Protein AF-A0A920UIM9-F1 (afdb_monomer_lite)

Radius of gyration: 20.6 Å; chains: 1; bounding box: 50×37×61 Å

Structure (mmCIF, N/CA/C/O backbone):
data_AF-A0A920UIM9-F1
#
_entry.id   AF-A0A920UIM9-F1
#
loop_
_atom_site.group_PDB
_atom_site.id
_atom_site.type_symbol
_atom_site.label_atom_id
_atom_site.label_alt_id
_atom_site.label_comp_id
_atom_site.label_asym_id
_atom_site.label_entity_id
_atom_site.label_seq_id
_atom_site.pdbx_PDB_ins_code
_atom_site.Cartn_x
_atom_site.Cartn_y
_atom_site.Cartn_z
_atom_site.occupancy
_atom_site.B_iso_or_equiv
_atom_site.auth_seq_id
_atom_site.auth_comp_id
_atom_site.auth_asym_id
_atom_site.auth_atom_id
_atom_site.pdbx_PDB_model_num
ATOM 1 N N . MET A 1 1 ? 28.359 -7.098 -46.697 1.00 38.50 1 MET A N 1
ATOM 2 C CA . MET A 1 1 ? 28.346 -8.219 -45.737 1.00 38.50 1 MET A CA 1
ATOM 3 C C . MET A 1 1 ? 28.209 -7.573 -44.370 1.00 38.50 1 MET A C 1
ATOM 5 O O . MET A 1 1 ? 29.186 -7.038 -43.867 1.00 38.50 1 MET A O 1
ATOM 9 N N . GLU A 1 2 ? 26.977 -7.428 -43.886 1.00 40.38 2 GLU A N 1
ATOM 10 C CA . GLU A 1 2 ? 26.690 -6.669 -42.664 1.00 40.38 2 GLU A CA 1
ATOM 11 C C . GLU A 1 2 ? 26.959 -7.523 -41.424 1.00 40.38 2 GLU A C 1
ATOM 13 O O . GLU A 1 2 ? 26.537 -8.676 -41.341 1.00 40.38 2 GLU A O 1
ATOM 18 N N . SER A 1 3 ? 27.696 -6.958 -40.472 1.00 35.28 3 SER A N 1
ATOM 19 C CA . SER A 1 3 ? 27.915 -7.536 -39.151 1.00 35.28 3 SER A CA 1
ATOM 20 C C . SER A 1 3 ? 26.641 -7.394 -38.310 1.00 35.28 3 SER A C 1
ATOM 22 O O . SER A 1 3 ? 26.206 -6.258 -38.108 1.00 35.28 3 SER A O 1
ATOM 24 N N . PRO A 1 4 ? 26.049 -8.475 -37.774 1.00 46.12 4 PRO A N 1
ATOM 25 C CA . PRO A 1 4 ? 24.911 -8.337 -36.878 1.00 46.12 4 PRO A CA 1
ATOM 26 C C . PRO A 1 4 ? 25.376 -7.725 -35.550 1.00 46.12 4 PRO A C 1
ATOM 28 O O . PRO A 1 4 ? 26.304 -8.220 -34.905 1.00 46.12 4 PRO A O 1
ATOM 31 N N . SER A 1 5 ? 24.737 -6.628 -35.148 1.00 45.53 5 SER A N 1
ATOM 32 C CA . SER A 1 5 ? 24.939 -5.972 -33.859 1.00 45.53 5 SER A CA 1
ATOM 33 C C . SER A 1 5 ? 24.420 -6.869 -32.731 1.00 45.53 5 SER A C 1
ATOM 35 O O . SER A 1 5 ? 23.221 -7.065 -32.553 1.00 45.53 5 SER A O 1
ATOM 37 N N . LEU A 1 6 ? 25.336 -7.443 -31.950 1.00 41.75 6 LEU A N 1
ATOM 38 C CA . LEU A 1 6 ? 24.987 -8.152 -30.719 1.00 41.75 6 LEU A CA 1
ATOM 39 C C . LEU A 1 6 ? 24.629 -7.125 -29.627 1.00 41.75 6 LEU A C 1
ATOM 41 O O . LEU A 1 6 ? 25.444 -6.235 -29.364 1.00 41.75 6 LEU A O 1
ATOM 45 N N . PRO A 1 7 ? 23.460 -7.226 -28.963 1.00 48.31 7 PRO A N 1
ATOM 46 C CA . PRO A 1 7 ? 23.143 -6.377 -27.822 1.00 48.31 7 PRO A CA 1
ATOM 47 C C . PRO A 1 7 ? 24.166 -6.589 -26.699 1.00 48.31 7 PRO A C 1
ATOM 49 O O . PRO A 1 7 ? 24.629 -7.702 -26.440 1.00 48.31 7 PRO A O 1
ATOM 52 N N . LEU A 1 8 ? 24.545 -5.475 -26.074 1.00 42.59 8 LEU A N 1
ATOM 53 C CA . LEU A 1 8 ? 25.645 -5.305 -25.130 1.00 42.59 8 LEU A CA 1
ATOM 54 C C . LEU A 1 8 ? 25.558 -6.269 -23.927 1.00 42.59 8 LEU A C 1
ATOM 56 O O . LEU A 1 8 ? 25.019 -5.935 -22.878 1.00 42.59 8 LEU A O 1
ATOM 60 N N . CYS A 1 9 ? 26.147 -7.458 -24.055 1.00 45.38 9 CYS A N 1
ATOM 61 C CA . CYS A 1 9 ? 26.503 -8.322 -22.932 1.00 45.38 9 CYS A CA 1
ATOM 62 C C . CYS A 1 9 ? 28.033 -8.395 -22.868 1.00 45.38 9 CYS A C 1
ATOM 64 O O . CYS A 1 9 ? 28.662 -9.249 -23.497 1.00 45.38 9 CYS A O 1
ATOM 66 N N . GLN A 1 10 ? 28.659 -7.463 -22.142 1.00 44.78 10 GLN A N 1
ATOM 67 C CA . GLN A 1 10 ? 30.075 -7.597 -21.804 1.00 44.78 10 GLN A CA 1
ATOM 68 C C . GLN A 1 10 ? 30.235 -8.787 -20.847 1.00 44.78 10 GLN A C 1
ATOM 70 O O . GLN A 1 10 ? 29.844 -8.732 -19.681 1.00 44.78 10 GLN A O 1
ATOM 75 N N . LYS A 1 11 ? 30.788 -9.892 -21.360 1.00 50.09 11 LYS A N 1
ATOM 76 C CA . LYS A 1 11 ? 31.106 -11.094 -20.582 1.00 50.09 11 LYS A CA 1
ATOM 77 C C . LYS A 1 11 ? 32.183 -10.770 -19.545 1.00 50.09 11 LYS A C 1
ATOM 79 O O . LYS A 1 11 ? 33.344 -10.570 -19.889 1.00 50.09 11 LYS A O 1
ATOM 84 N N . ASN A 1 12 ? 31.809 -10.785 -18.269 1.00 41.88 12 ASN A N 1
ATOM 85 C CA . ASN A 1 12 ? 32.754 -10.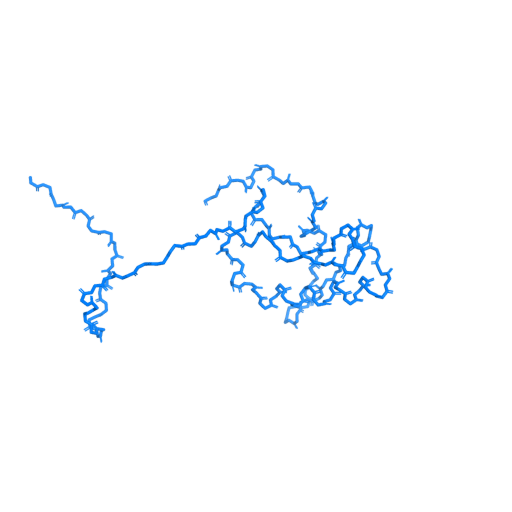878 -17.163 1.00 41.88 12 ASN A CA 1
ATOM 86 C C . ASN A 1 12 ? 33.442 -12.258 -17.239 1.00 41.88 12 ASN A C 1
ATOM 88 O O . ASN A 1 12 ? 32.811 -13.286 -17.009 1.00 41.88 12 ASN A O 1
ATOM 92 N N . THR A 1 13 ? 34.722 -12.311 -17.611 1.00 49.44 13 THR A N 1
ATOM 93 C CA . THR A 1 13 ? 35.461 -13.547 -17.955 1.00 49.44 13 THR A CA 1
ATOM 94 C C . THR A 1 13 ? 35.760 -14.480 -16.772 1.00 49.44 13 THR A C 1
ATOM 96 O O . THR A 1 13 ? 36.442 -15.488 -16.941 1.00 49.44 13 THR A O 1
ATOM 99 N N . ARG A 1 14 ? 35.234 -14.187 -15.574 1.00 46.28 14 ARG A N 1
ATOM 100 C CA . ARG A 1 14 ? 35.399 -15.005 -14.359 1.00 46.28 14 ARG A CA 1
ATOM 101 C C . ARG A 1 14 ? 34.240 -15.954 -14.044 1.00 46.28 14 ARG A C 1
ATOM 103 O O . ARG A 1 14 ? 34.351 -16.735 -13.103 1.00 46.28 14 ARG A O 1
ATOM 110 N N . THR A 1 15 ? 33.141 -15.921 -14.792 1.00 53.88 15 THR A N 1
ATOM 111 C CA . THR A 1 15 ? 32.013 -16.843 -14.584 1.00 53.88 15 THR A CA 1
ATOM 112 C C . THR A 1 15 ?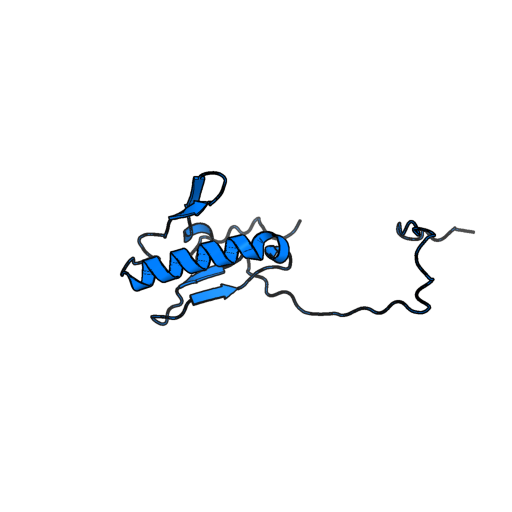 32.141 -18.055 -15.505 1.00 53.88 15 THR A C 1
ATOM 114 O O . THR A 1 15 ? 32.304 -17.909 -16.715 1.00 53.88 15 THR A O 1
ATOM 117 N N . LYS A 1 16 ? 32.076 -19.270 -14.934 1.00 51.69 16 LYS A N 1
ATOM 118 C CA . LYS A 1 16 ? 31.922 -20.522 -15.695 1.00 51.69 16 LYS A CA 1
ATOM 119 C C . LYS A 1 16 ? 30.822 -20.324 -16.737 1.00 51.69 16 LYS A C 1
ATOM 121 O O . LYS A 1 16 ? 29.723 -19.919 -16.376 1.00 51.69 16 LYS A O 1
ATOM 126 N N . ASN A 1 17 ? 31.139 -20.615 -17.996 1.00 55.88 17 ASN A N 1
ATOM 127 C CA . ASN A 1 17 ? 30.213 -20.558 -19.122 1.00 55.88 17 ASN A CA 1
ATOM 128 C C . ASN A 1 17 ? 28.927 -21.336 -18.769 1.00 55.88 17 ASN A C 1
ATOM 130 O O . ASN A 1 17 ? 29.004 -22.565 -18.671 1.00 55.88 17 ASN A O 1
ATOM 134 N N . PRO A 1 18 ? 27.772 -20.682 -18.534 1.00 61.06 18 PRO A N 1
ATOM 135 C CA . PRO A 1 18 ? 26.531 -21.413 -18.362 1.00 61.06 18 PRO A CA 1
ATOM 136 C C . PRO A 1 18 ? 26.204 -21.993 -19.737 1.00 61.06 18 PRO A C 1
ATOM 138 O O . PRO A 1 18 ? 25.876 -21.263 -20.667 1.00 61.06 18 PRO A O 1
ATOM 141 N N . SER A 1 19 ? 26.361 -23.307 -19.898 1.00 70.75 19 SER A N 1
ATOM 142 C CA . SER A 1 19 ? 26.217 -23.999 -21.188 1.00 70.75 19 SER A CA 1
ATOM 143 C C . SER A 1 19 ? 24.813 -23.892 -21.797 1.00 70.75 19 SER A C 1
ATOM 145 O O . SER A 1 19 ? 24.605 -24.329 -22.927 1.00 70.75 19 SER A O 1
ATOM 147 N N . ARG A 1 20 ? 23.852 -23.290 -21.086 1.00 70.12 20 ARG A N 1
ATOM 148 C CA . ARG A 1 20 ? 22.539 -22.917 -21.606 1.00 70.12 20 ARG A CA 1
ATOM 149 C C . ARG A 1 20 ? 21.954 -21.766 -20.791 1.00 70.12 20 ARG A C 1
ATOM 151 O O . ARG A 1 20 ? 21.912 -21.841 -19.566 1.00 70.12 20 ARG A O 1
ATOM 158 N N . THR A 1 21 ? 21.480 -20.721 -21.460 1.00 75.25 21 THR A N 1
ATOM 159 C CA . THR A 1 21 ? 20.622 -19.710 -20.836 1.00 75.25 21 THR A CA 1
ATOM 160 C C . THR A 1 21 ? 19.245 -20.314 -20.559 1.00 75.25 21 THR A C 1
ATOM 162 O O . THR A 1 21 ? 18.682 -21.029 -21.390 1.00 75.25 21 THR A O 1
ATOM 165 N N . SER A 1 22 ? 18.700 -20.040 -19.379 1.00 75.88 22 SER A N 1
ATOM 166 C CA . SER A 1 22 ? 17.308 -20.314 -19.022 1.00 75.88 22 SER A CA 1
ATOM 167 C C . SER A 1 22 ? 16.616 -18.998 -18.677 1.00 75.88 22 SER A C 1
ATOM 169 O O . SER A 1 22 ? 17.248 -18.074 -18.169 1.00 75.88 22 SER A O 1
ATOM 171 N N . GLY A 1 23 ? 15.324 -18.907 -18.986 1.00 80.19 23 GLY A N 1
ATOM 172 C CA . GLY A 1 23 ? 14.478 -17.762 -18.660 1.00 80.19 23 GLY A CA 1
ATOM 173 C C . GLY A 1 23 ? 13.196 -18.231 -17.981 1.00 80.19 23 GLY A C 1
ATOM 174 O O . GLY A 1 23 ? 12.746 -19.352 -18.221 1.00 80.19 23 GLY A O 1
ATOM 175 N N . VAL A 1 24 ? 12.635 -17.375 -17.132 1.00 80.56 24 VAL A N 1
ATOM 176 C CA . VAL A 1 24 ? 11.319 -17.541 -16.503 1.00 80.56 24 VAL A CA 1
ATOM 177 C C . VAL A 1 24 ? 10.473 -16.346 -16.925 1.00 80.56 24 VAL A C 1
ATOM 179 O O . VAL A 1 24 ? 10.990 -15.232 -17.005 1.00 80.56 24 VAL A O 1
ATOM 182 N N . VAL A 1 25 ? 9.201 -16.591 -17.229 1.00 81.00 25 VAL A N 1
ATOM 183 C CA . VAL A 1 25 ? 8.221 -15.554 -17.569 1.00 81.00 25 VAL A CA 1
ATOM 184 C C . VAL A 1 25 ? 7.107 -15.565 -16.534 1.00 81.00 25 VAL A C 1
ATOM 186 O O . VAL A 1 25 ? 6.736 -16.633 -16.051 1.00 81.00 25 VAL A O 1
ATOM 189 N N . ASP A 1 26 ? 6.598 -14.384 -16.207 1.00 84.00 26 ASP A N 1
ATOM 190 C CA . ASP A 1 26 ? 5.446 -14.189 -15.328 1.00 84.00 26 ASP A CA 1
ATOM 191 C C . ASP A 1 26 ? 4.736 -12.871 -15.693 1.00 84.00 26 ASP A C 1
ATOM 193 O O . ASP A 1 26 ? 5.261 -12.087 -16.493 1.00 84.00 26 ASP A O 1
ATOM 197 N N . LEU A 1 27 ? 3.544 -12.637 -15.145 1.00 84.69 27 LEU A N 1
ATOM 198 C CA . LEU A 1 27 ? 2.732 -11.445 -15.398 1.00 84.69 27 LEU A CA 1
ATOM 199 C C . LEU A 1 27 ? 2.953 -10.374 -14.327 1.00 84.69 27 LEU A C 1
ATOM 201 O O . LEU A 1 27 ? 3.105 -10.669 -13.143 1.00 84.69 27 LEU A O 1
ATOM 205 N N . TYR A 1 28 ? 2.904 -9.107 -14.740 1.00 82.56 28 TYR A N 1
ATOM 206 C CA . TYR A 1 28 ? 2.814 -7.999 -13.797 1.00 82.56 28 TYR A CA 1
ATOM 207 C C . TYR A 1 28 ? 1.358 -7.709 -13.445 1.00 82.56 28 TYR A C 1
ATOM 209 O O . TYR A 1 28 ? 0.511 -7.583 -14.325 1.00 82.56 28 TYR A O 1
ATOM 217 N N . ASP A 1 29 ? 1.103 -7.536 -12.152 1.00 84.00 29 ASP A N 1
ATOM 218 C CA . ASP A 1 29 ? -0.119 -6.920 -11.648 1.00 84.00 29 ASP A CA 1
ATOM 219 C C . ASP A 1 29 ? 0.026 -5.393 -11.754 1.00 84.00 29 ASP A C 1
ATOM 221 O O . ASP A 1 29 ? 0.834 -4.785 -11.041 1.00 84.00 29 ASP A O 1
ATOM 225 N N . VAL A 1 30 ? -0.674 -4.792 -12.717 1.00 83.00 30 VAL A N 1
ATOM 226 C CA . VAL A 1 30 ? -0.523 -3.392 -13.146 1.00 83.00 30 VAL A CA 1
ATOM 227 C C . VAL A 1 30 ? -1.849 -2.662 -12.945 1.00 83.00 30 VAL A C 1
ATOM 229 O O . VAL A 1 30 ? -2.892 -3.133 -13.387 1.00 83.00 30 VAL A O 1
ATOM 232 N N . SER A 1 31 ? -1.793 -1.502 -12.298 1.00 85.00 31 SER A N 1
ATOM 233 C CA . SER A 1 31 ? -2.892 -0.536 -12.220 1.00 85.00 31 SER A CA 1
ATOM 234 C C . SER A 1 31 ? -2.898 0.405 -13.431 1.00 85.00 31 SER A C 1
ATOM 236 O O . SER A 1 31 ? -1.873 0.591 -14.089 1.00 85.00 31 SER A O 1
ATOM 238 N N . ASP A 1 32 ? -4.030 1.062 -13.684 1.00 85.25 32 ASP A N 1
ATOM 239 C CA . ASP A 1 32 ? -4.223 1.944 -14.847 1.00 85.25 32 ASP A CA 1
ATOM 240 C C . ASP A 1 32 ? -3.205 3.100 -14.937 1.00 85.25 32 ASP A C 1
ATOM 242 O O . ASP A 1 32 ? -2.885 3.565 -16.030 1.00 85.25 32 ASP A O 1
ATOM 246 N N . ASP A 1 33 ? -2.667 3.551 -13.799 1.00 85.94 33 ASP A N 1
ATOM 247 C CA . ASP A 1 33 ? -1.677 4.632 -13.693 1.00 85.94 33 ASP A CA 1
ATOM 248 C C . ASP A 1 33 ? -0.259 4.156 -13.341 1.00 85.94 33 ASP A C 1
ATOM 250 O O . ASP A 1 33 ? 0.609 4.979 -13.035 1.00 85.94 33 ASP A O 1
ATOM 254 N N . TRP A 1 34 ? -0.016 2.840 -13.366 1.00 85.06 34 TRP A N 1
ATOM 255 C CA . TRP A 1 34 ? 1.256 2.202 -13.003 1.00 85.06 34 TRP A CA 1
ATOM 256 C C . TRP A 1 34 ? 1.719 2.447 -11.554 1.00 85.06 34 TRP A C 1
ATOM 258 O O . TRP A 1 34 ? 2.843 2.069 -11.190 1.00 85.06 34 TRP A O 1
ATOM 268 N N . LEU A 1 35 ? 0.869 3.040 -10.708 1.00 89.00 35 LEU A N 1
ATOM 269 C CA . LEU A 1 35 ? 1.126 3.256 -9.288 1.00 89.00 35 LEU A CA 1
ATOM 270 C C . LEU A 1 35 ? 0.492 2.142 -8.449 1.00 89.00 35 LEU A C 1
ATOM 272 O O . LEU A 1 35 ? -0.645 1.742 -8.705 1.00 89.00 35 LEU A O 1
ATOM 276 N N . PRO A 1 36 ? 1.164 1.663 -7.393 1.00 92.75 36 PRO A N 1
ATOM 277 C CA . PRO A 1 36 ? 0.571 0.646 -6.543 1.00 92.75 36 PRO A CA 1
ATOM 278 C C . PRO A 1 36 ? -0.692 1.163 -5.851 1.00 92.75 36 PRO A C 1
ATOM 280 O O . PRO A 1 36 ? -0.860 2.362 -5.612 1.00 92.75 36 PRO A O 1
ATOM 283 N N . ILE A 1 37 ? -1.579 0.237 -5.514 1.00 94.81 37 ILE A N 1
ATOM 284 C CA . ILE A 1 37 ? -2.712 0.489 -4.633 1.00 94.81 37 ILE A CA 1
ATOM 285 C C . ILE A 1 37 ? -2.349 -0.077 -3.265 1.00 94.81 37 ILE A C 1
ATOM 287 O O . ILE A 1 37 ? -2.146 -1.284 -3.134 1.00 94.81 37 ILE A O 1
ATOM 291 N N . TYR A 1 38 ? -2.267 0.806 -2.273 1.00 96.12 38 TYR A N 1
ATOM 292 C CA . TYR A 1 38 ? -2.042 0.495 -0.861 1.00 96.12 38 TYR A CA 1
ATOM 293 C C . TYR A 1 38 ? -3.223 1.069 -0.083 1.00 96.12 38 TYR A C 1
ATOM 295 O O . TYR A 1 38 ? -3.227 2.261 0.220 1.00 96.12 38 TYR A O 1
ATOM 303 N N . ASP A 1 39 ? -4.258 0.262 0.155 1.00 97.31 39 ASP A N 1
ATOM 304 C CA . ASP A 1 39 ? -5.548 0.794 0.609 1.00 97.31 39 ASP A CA 1
ATOM 305 C C . ASP A 1 39 ? -6.392 -0.217 1.407 1.00 97.31 39 ASP A C 1
ATOM 307 O O . ASP A 1 39 ? -6.161 -1.431 1.372 1.00 97.31 39 ASP A O 1
ATOM 311 N N . LYS A 1 40 ? -7.418 0.287 2.099 1.00 96.75 40 LYS A N 1
ATOM 312 C CA . LYS A 1 40 ? -8.541 -0.505 2.606 1.00 96.75 40 LYS A CA 1
ATOM 313 C C . LYS A 1 40 ? -9.440 -0.955 1.456 1.00 96.75 40 LYS A C 1
ATOM 315 O O . LYS A 1 40 ? -9.605 -0.289 0.434 1.00 96.75 40 LYS A O 1
ATOM 320 N N . SER A 1 41 ? -10.074 -2.105 1.637 1.00 95.44 41 SER A N 1
ATOM 321 C CA . SER A 1 41 ? -11.089 -2.594 0.711 1.00 95.44 41 SER A CA 1
ATOM 322 C C . SER A 1 41 ? -12.479 -2.039 1.052 1.00 95.44 41 SER A C 1
ATOM 324 O O . SER A 1 41 ? -12.661 -1.240 1.969 1.00 95.44 41 SER A O 1
ATOM 326 N N . ALA A 1 42 ? -13.491 -2.411 0.262 1.00 92.19 42 ALA A N 1
ATOM 327 C CA . ALA A 1 42 ? -14.880 -2.052 0.553 1.00 92.19 42 ALA A CA 1
ATOM 328 C C . ALA A 1 42 ? -15.445 -2.956 1.660 1.00 92.19 42 ALA A C 1
ATOM 330 O O . ALA A 1 42 ? -16.427 -2.612 2.311 1.00 92.19 42 ALA A O 1
ATOM 331 N N . LEU A 1 43 ? -14.800 -4.104 1.882 1.00 93.75 43 LEU A N 1
ATOM 332 C CA . LEU A 1 43 ? -15.086 -5.014 2.971 1.00 93.75 43 LEU A CA 1
ATOM 333 C C . LEU A 1 43 ? -14.259 -4.618 4.200 1.00 93.75 43 LEU A C 1
ATOM 335 O O . LEU A 1 43 ? -13.031 -4.506 4.142 1.00 93.75 43 LEU A O 1
ATOM 339 N N . LYS A 1 44 ? -14.949 -4.412 5.323 1.00 91.38 44 LYS A N 1
ATOM 340 C CA . LYS A 1 44 ? -14.327 -4.045 6.597 1.00 91.38 44 LYS A CA 1
ATOM 341 C C . LYS A 1 44 ? -13.317 -5.112 7.040 1.00 91.38 44 LYS A C 1
ATOM 343 O O . LYS A 1 44 ? -13.640 -6.297 7.022 1.00 91.38 44 LYS A O 1
ATOM 348 N N . GLY A 1 45 ? -12.126 -4.677 7.455 1.00 93.69 45 GLY A N 1
ATOM 349 C CA . GLY A 1 45 ? -11.042 -5.546 7.930 1.00 93.69 45 GLY A CA 1
ATOM 350 C C . GLY A 1 45 ? -10.178 -6.171 6.827 1.00 93.69 45 GLY A C 1
ATOM 351 O O . GLY A 1 45 ? -9.308 -6.983 7.123 1.00 93.69 45 GLY A O 1
ATOM 352 N N . PHE A 1 46 ? -10.400 -5.812 5.558 1.00 96.88 46 PHE A N 1
ATOM 353 C CA . PHE A 1 46 ? -9.601 -6.290 4.428 1.00 96.88 46 PHE A CA 1
ATOM 354 C C . PHE A 1 46 ? -8.844 -5.134 3.779 1.00 96.88 46 PHE A C 1
ATOM 356 O O . PHE A 1 46 ? -9.414 -4.068 3.536 1.00 96.88 46 PHE A O 1
ATOM 363 N N . TYR A 1 47 ? -7.581 -5.387 3.443 1.00 97.62 47 TYR A N 1
ATOM 364 C CA . TYR A 1 47 ? -6.631 -4.407 2.919 1.00 97.62 47 TYR A CA 1
ATOM 365 C C . TYR A 1 47 ? -5.895 -4.985 1.715 1.00 97.62 47 TYR A C 1
ATOM 367 O O . TYR A 1 47 ? -5.725 -6.200 1.607 1.00 97.62 47 TYR A O 1
ATOM 375 N N . MET A 1 48 ? -5.468 -4.119 0.802 1.00 96.12 48 MET A N 1
ATOM 376 C CA . MET A 1 48 ? -4.844 -4.513 -0.455 1.00 96.12 48 MET A CA 1
ATOM 377 C C . MET A 1 48 ? -3.525 -3.782 -0.674 1.00 96.12 48 MET A C 1
ATOM 379 O O . MET A 1 48 ? -3.427 -2.577 -0.461 1.00 96.12 48 MET A O 1
ATOM 383 N N . ALA A 1 49 ? -2.531 -4.545 -1.126 1.00 95.44 49 ALA A N 1
ATOM 384 C CA . ALA A 1 49 ? -1.263 -4.053 -1.639 1.00 95.44 49 ALA A CA 1
ATOM 385 C C . ALA A 1 49 ? -1.029 -4.682 -3.019 1.00 95.44 49 ALA A C 1
ATOM 387 O O . ALA A 1 49 ? -0.429 -5.750 -3.126 1.00 95.44 49 ALA A O 1
ATOM 388 N N . ILE A 1 50 ? -1.593 -4.060 -4.054 1.00 94.31 50 ILE A N 1
ATOM 389 C CA . ILE A 1 50 ? -1.711 -4.609 -5.419 1.00 94.31 50 ILE A CA 1
ATOM 390 C C . ILE A 1 50 ? -1.234 -3.589 -6.465 1.00 94.31 50 ILE A C 1
ATOM 392 O O . ILE A 1 50 ? -0.894 -2.456 -6.122 1.00 94.31 50 ILE A O 1
ATOM 396 N N . GLY A 1 51 ? -1.183 -3.966 -7.743 1.00 90.62 51 GLY A N 1
ATOM 397 C CA . GLY A 1 51 ? -0.822 -3.050 -8.834 1.00 90.62 51 GLY A CA 1
ATOM 398 C C . GLY A 1 51 ? 0.654 -2.626 -8.823 1.00 90.62 51 GLY A C 1
ATOM 399 O O . GLY A 1 51 ? 0.993 -1.507 -9.197 1.00 90.62 51 GLY A O 1
ATOM 400 N N . SER A 1 52 ? 1.548 -3.497 -8.343 1.00 83.00 52 SER A N 1
ATOM 401 C CA . SER A 1 52 ? 2.982 -3.214 -8.143 1.00 83.00 52 SER A CA 1
ATOM 402 C C . SER A 1 52 ? 3.797 -2.956 -9.426 1.00 83.00 52 SER A C 1
ATOM 404 O O . SER A 1 52 ? 4.976 -2.588 -9.344 1.00 83.00 52 SER A O 1
ATOM 406 N N . SER A 1 53 ? 3.192 -3.180 -10.596 1.00 75.25 53 SER A N 1
ATOM 407 C CA . SER A 1 53 ? 3.656 -2.767 -11.926 1.00 75.25 53 SER A CA 1
ATOM 408 C C . SER A 1 53 ? 5.083 -3.188 -12.319 1.00 75.25 53 SER A C 1
ATOM 410 O O . SER A 1 53 ? 5.686 -2.641 -13.239 1.00 75.25 53 SER A O 1
ATOM 412 N N . GLY A 1 54 ? 5.646 -4.179 -11.619 1.00 78.06 54 GLY A N 1
ATOM 413 C CA . GLY A 1 54 ? 6.993 -4.706 -11.849 1.00 78.06 54 GLY A CA 1
ATOM 414 C C . GLY A 1 54 ? 8.143 -3.872 -11.280 1.00 78.06 54 GLY A C 1
ATOM 415 O O . GLY A 1 54 ? 9.292 -4.306 -11.344 1.00 78.06 54 GLY A O 1
ATOM 416 N N . ASN A 1 55 ? 7.867 -2.712 -10.675 1.00 81.69 55 ASN A N 1
ATOM 417 C CA . ASN A 1 55 ? 8.894 -1.816 -10.128 1.00 81.69 55 ASN A CA 1
ATOM 418 C C . ASN A 1 55 ? 8.932 -1.789 -8.590 1.00 81.69 55 ASN A C 1
ATOM 420 O O . ASN A 1 55 ? 9.965 -1.454 -8.004 1.00 81.69 55 ASN A O 1
ATOM 424 N N . GLN A 1 56 ? 7.843 -2.165 -7.906 1.00 80.81 56 GLN A N 1
ATOM 425 C CA . GLN A 1 56 ? 7.770 -2.003 -6.446 1.00 80.81 56 GLN A CA 1
ATOM 426 C C . GLN A 1 56 ? 8.601 -3.010 -5.646 1.00 80.81 56 GLN A C 1
ATOM 428 O O . GLN A 1 56 ? 8.719 -2.842 -4.437 1.00 80.81 56 GLN A O 1
ATOM 433 N N . PHE A 1 57 ? 9.271 -3.985 -6.271 1.00 82.19 57 PHE A N 1
ATOM 434 C CA . PHE A 1 57 ? 10.237 -4.832 -5.554 1.00 82.19 57 PHE A CA 1
ATOM 435 C C . PHE A 1 57 ? 11.328 -3.998 -4.857 1.00 82.19 57 PHE A C 1
ATOM 437 O O . PHE A 1 57 ? 11.791 -4.355 -3.778 1.00 82.19 57 PHE A O 1
ATOM 444 N N . LYS A 1 58 ? 11.687 -2.843 -5.436 1.00 87.31 58 LYS A N 1
ATOM 445 C CA . LYS A 1 58 ? 12.637 -1.882 -4.851 1.00 87.31 58 LYS A CA 1
ATOM 446 C C . LYS A 1 58 ? 12.096 -1.220 -3.584 1.00 87.31 58 LYS A C 1
ATOM 448 O O . LYS A 1 58 ? 12.864 -0.849 -2.705 1.00 87.31 58 LYS A O 1
ATOM 453 N N . ASN A 1 59 ? 10.775 -1.087 -3.505 1.00 88.50 59 ASN A N 1
ATOM 454 C CA . ASN A 1 59 ? 10.067 -0.353 -2.464 1.00 88.50 59 ASN A CA 1
ATOM 455 C C . ASN A 1 59 ? 9.308 -1.281 -1.509 1.00 88.50 59 ASN A C 1
ATOM 457 O O . ASN A 1 59 ? 8.590 -0.788 -0.645 1.00 88.50 59 ASN A O 1
ATOM 461 N N . ALA A 1 60 ? 9.461 -2.603 -1.630 1.00 90.56 60 ALA A N 1
ATOM 462 C CA . ALA A 1 60 ? 8.706 -3.575 -0.842 1.00 90.56 60 ALA A CA 1
ATOM 463 C C . ALA A 1 60 ? 8.796 -3.341 0.683 1.00 90.56 60 AL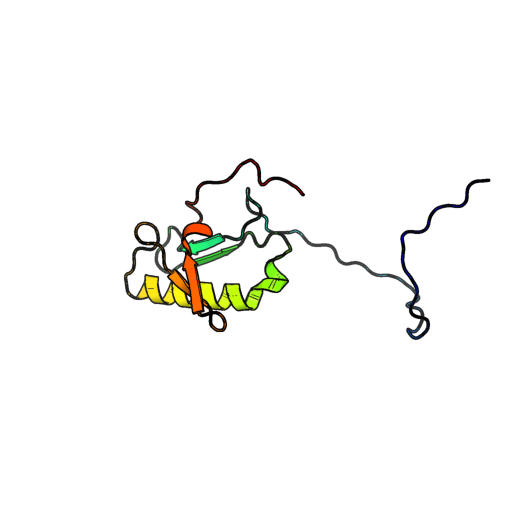A A C 1
ATOM 465 O O . ALA A 1 60 ? 7.756 -3.402 1.339 1.00 90.56 60 ALA A O 1
ATOM 466 N N . PRO A 1 61 ? 9.960 -2.980 1.271 1.00 92.31 61 PRO A N 1
ATOM 467 C CA . PRO A 1 61 ? 10.021 -2.656 2.698 1.00 92.31 61 PRO A CA 1
ATOM 468 C C . PRO A 1 61 ? 9.190 -1.420 3.070 1.00 92.31 61 PRO A C 1
ATOM 470 O O . PRO A 1 61 ? 8.522 -1.403 4.101 1.00 92.31 61 PRO A O 1
ATOM 473 N N . VAL A 1 62 ? 9.198 -0.396 2.213 1.00 93.88 62 VAL A N 1
ATOM 474 C CA . VAL A 1 62 ? 8.416 0.831 2.419 1.00 93.88 62 VAL A CA 1
ATOM 475 C C . VAL A 1 62 ? 6.926 0.544 2.272 1.00 93.88 62 VAL A C 1
ATOM 477 O O . VAL A 1 62 ? 6.139 1.037 3.072 1.00 93.88 62 VAL A O 1
ATOM 480 N N . ALA A 1 63 ? 6.541 -0.291 1.305 1.00 94.44 63 ALA A N 1
ATOM 481 C CA . ALA A 1 63 ? 5.164 -0.741 1.137 1.00 94.44 63 ALA A CA 1
ATOM 482 C C . ALA A 1 63 ? 4.661 -1.469 2.392 1.00 94.44 63 ALA A C 1
ATOM 484 O O . ALA A 1 63 ? 3.592 -1.142 2.896 1.00 94.44 63 ALA A O 1
ATOM 485 N N . GLY A 1 64 ? 5.461 -2.388 2.944 1.00 95.81 64 GLY A N 1
ATOM 486 C CA . GLY A 1 64 ? 5.131 -3.084 4.190 1.00 95.81 64 GLY A CA 1
ATOM 487 C C . GLY A 1 64 ? 4.934 -2.129 5.369 1.00 95.81 64 GLY A C 1
ATOM 488 O O . GLY A 1 64 ? 3.939 -2.239 6.079 1.00 95.81 64 GLY A O 1
ATOM 489 N N . HIS A 1 65 ? 5.833 -1.152 5.532 1.00 97.00 65 HIS A N 1
ATOM 490 C CA . HIS A 1 65 ? 5.703 -0.105 6.555 1.00 97.00 65 HIS A CA 1
ATOM 491 C C . HIS A 1 65 ? 4.419 0.715 6.380 1.00 97.00 65 HIS A C 1
ATOM 493 O O . HIS A 1 65 ? 3.655 0.888 7.323 1.00 97.00 65 HIS A O 1
ATOM 499 N N . CYS A 1 66 ? 4.138 1.163 5.155 1.00 97.25 66 CYS A N 1
ATOM 500 C CA . CYS A 1 66 ? 2.937 1.941 4.862 1.00 97.25 66 CYS A CA 1
ATOM 501 C C . CYS A 1 66 ? 1.651 1.151 5.126 1.00 97.25 66 CYS A C 1
ATOM 503 O O . CYS A 1 66 ? 0.711 1.692 5.702 1.00 97.25 66 CYS A O 1
ATOM 505 N N . MET A 1 67 ? 1.614 -0.126 4.735 1.00 98.00 67 MET A N 1
ATOM 506 C CA . MET A 1 67 ? 0.458 -0.988 4.975 1.00 98.00 67 MET A CA 1
ATOM 507 C C . MET A 1 67 ? 0.249 -1.261 6.464 1.00 98.00 67 MET A C 1
ATOM 509 O O . MET A 1 67 ? -0.892 -1.259 6.908 1.00 98.00 67 MET A O 1
ATOM 513 N N . ALA A 1 68 ? 1.317 -1.457 7.243 1.00 98.19 68 ALA A N 1
ATOM 514 C CA . ALA A 1 68 ? 1.204 -1.666 8.685 1.00 98.19 68 ALA A CA 1
ATOM 515 C C . ALA A 1 68 ? 0.559 -0.458 9.388 1.00 98.19 68 ALA A C 1
ATOM 517 O O . ALA A 1 68 ? -0.402 -0.629 10.135 1.00 98.19 68 ALA A O 1
ATOM 518 N N . GLU A 1 69 ? 1.036 0.752 9.092 1.00 98.25 69 GLU A N 1
ATOM 519 C CA . GLU A 1 69 ? 0.493 1.999 9.649 1.00 98.25 69 GLU A CA 1
ATOM 520 C C . GLU A 1 69 ? -0.948 2.263 9.180 1.00 98.25 69 GLU A C 1
ATOM 522 O O . GLU A 1 69 ? -1.799 2.665 9.971 1.00 98.25 69 GLU A O 1
ATOM 527 N N . LEU A 1 70 ? -1.251 1.997 7.903 1.00 98.38 70 LEU A N 1
ATOM 528 C CA . LEU A 1 70 ? -2.601 2.146 7.356 1.00 98.38 70 LEU A CA 1
ATOM 529 C C . LEU A 1 70 ? -3.596 1.203 8.038 1.00 98.38 70 LEU A C 1
ATOM 531 O O . LEU A 1 70 ? -4.685 1.641 8.411 1.00 98.38 70 LEU A O 1
ATOM 535 N N . ILE A 1 71 ? -3.226 -0.069 8.208 1.00 98.38 71 ILE A N 1
ATOM 536 C CA . ILE A 1 71 ? -4.061 -1.071 8.879 1.00 98.38 71 ILE A CA 1
ATOM 537 C C . ILE A 1 71 ? -4.289 -0.659 10.331 1.00 98.38 71 ILE A C 1
ATOM 539 O O . ILE A 1 71 ? -5.433 -0.578 10.763 1.00 98.38 71 ILE A O 1
ATOM 543 N N . ASP A 1 72 ? -3.227 -0.344 11.074 1.00 98.50 72 ASP A N 1
ATOM 544 C CA . ASP A 1 72 ? -3.332 0.041 12.484 1.00 98.50 72 ASP A CA 1
ATOM 545 C C . ASP A 1 72 ? -4.230 1.275 12.685 1.00 98.50 72 ASP A C 1
ATOM 547 O O . ASP A 1 72 ? -5.106 1.270 13.552 1.00 98.50 72 ASP A O 1
ATOM 551 N N . ALA A 1 73 ? -4.089 2.302 11.841 1.00 97.94 73 ALA A N 1
ATOM 552 C CA . ALA A 1 73 ? -4.938 3.490 11.886 1.00 97.94 73 ALA A CA 1
ATOM 553 C C . ALA A 1 73 ? -6.416 3.174 11.584 1.00 97.94 73 ALA A C 1
ATOM 555 O O . ALA A 1 73 ? -7.309 3.621 12.310 1.00 97.94 73 ALA A O 1
ATOM 556 N N . CYS A 1 74 ? -6.685 2.374 10.548 1.00 97.69 74 CYS A N 1
ATOM 557 C CA . CYS A 1 74 ? -8.048 1.977 10.189 1.00 97.69 74 CYS A CA 1
ATOM 558 C C . CYS A 1 74 ? -8.701 1.117 11.282 1.00 97.69 74 CYS A C 1
ATOM 560 O O . CYS A 1 74 ? -9.853 1.354 11.647 1.00 97.69 74 CYS A O 1
ATOM 562 N N . GLU A 1 75 ? -7.968 0.163 11.864 1.00 97.50 75 GLU A N 1
ATOM 563 C CA . GLU A 1 75 ? -8.464 -0.684 12.959 1.00 97.50 75 GLU A CA 1
ATOM 564 C C . GLU A 1 75 ? -8.687 0.110 14.261 1.00 97.50 75 GLU A C 1
ATOM 566 O O . GLU A 1 75 ? -9.540 -0.252 15.073 1.00 97.50 75 GLU A O 1
ATOM 571 N N . LYS A 1 76 ? -7.997 1.244 14.441 1.00 97.50 76 LYS A N 1
ATOM 572 C CA . LYS A 1 76 ? -8.260 2.220 15.517 1.00 97.50 76 LYS A CA 1
ATOM 573 C C . LYS A 1 76 ? -9.434 3.164 15.228 1.00 97.50 76 LYS A C 1
ATOM 575 O O . LYS A 1 76 ? -9.781 3.970 16.090 1.00 97.50 76 LYS A O 1
ATOM 580 N N . GLY A 1 77 ? -10.072 3.043 14.064 1.00 96.31 77 GLY A N 1
ATOM 581 C CA . GLY A 1 77 ? -11.286 3.774 13.702 1.00 96.31 77 GLY A CA 1
ATOM 582 C C . GLY A 1 77 ? -11.074 4.997 12.809 1.00 96.31 77 GLY A C 1
ATOM 583 O O . GLY A 1 77 ? -12.011 5.776 12.647 1.00 96.31 77 GLY A O 1
ATOM 584 N N . GLN A 1 78 ? -9.886 5.193 12.228 1.00 96.81 78 GLN A N 1
ATOM 585 C CA . GLN A 1 78 ? -9.684 6.248 11.234 1.00 96.81 78 GLN A CA 1
ATOM 586 C C . GLN A 1 78 ? -10.349 5.874 9.900 1.00 96.81 78 GLN A C 1
ATOM 588 O O . GLN A 1 78 ? -10.059 4.831 9.312 1.00 96.81 78 GLN A O 1
ATOM 593 N N . GLU A 1 79 ? -11.212 6.750 9.382 1.00 95.88 79 GLU A N 1
ATOM 594 C CA . GLU A 1 79 ? -11.869 6.546 8.087 1.00 95.88 7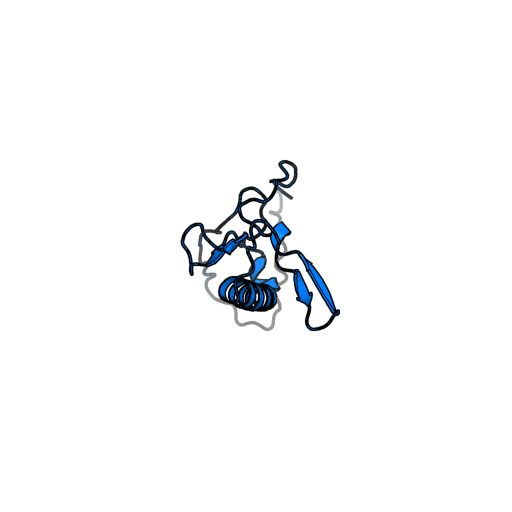9 GLU A CA 1
ATOM 595 C C . GLU A 1 79 ? -10.992 7.031 6.929 1.00 95.88 79 GLU A C 1
ATOM 597 O O . GLU A 1 79 ? -11.142 8.147 6.436 1.00 95.88 79 GLU A O 1
ATOM 602 N N . HIS A 1 80 ? -10.095 6.152 6.472 1.00 96.56 80 HIS A N 1
ATOM 603 C CA . HIS A 1 80 ? -9.091 6.436 5.438 1.00 96.56 80 HIS A CA 1
ATOM 604 C C . HIS A 1 80 ? -9.645 7.070 4.146 1.00 96.56 80 HIS A C 1
ATOM 606 O O . HIS A 1 80 ? -8.987 7.921 3.556 1.00 96.56 80 HIS A O 1
ATOM 612 N N . ASP A 1 81 ? -10.854 6.693 3.714 1.00 95.62 81 ASP A N 1
ATOM 61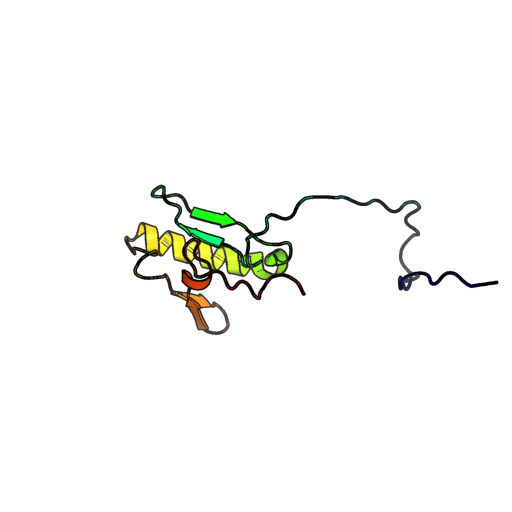3 C CA . ASP A 1 81 ? -11.457 7.226 2.482 1.00 95.62 81 ASP A CA 1
ATOM 614 C C . ASP A 1 81 ? -11.799 8.728 2.591 1.00 95.62 81 ASP A C 1
ATOM 616 O O . ASP A 1 81 ? -11.849 9.425 1.581 1.00 95.62 81 ASP A O 1
ATOM 620 N N . SER A 1 82 ? -12.066 9.231 3.803 1.00 95.69 82 SER A N 1
ATOM 621 C CA . SER A 1 82 ? -12.414 10.641 4.060 1.00 95.69 82 SER A CA 1
ATOM 622 C C . SER A 1 82 ? -11.279 11.423 4.724 1.00 95.69 82 SER A C 1
ATOM 624 O O . SER A 1 82 ? -11.145 12.622 4.489 1.00 95.69 82 SER A O 1
ATOM 626 N N . ASP A 1 83 ? -10.455 10.748 5.525 1.00 96.75 83 ASP A N 1
ATOM 627 C CA . ASP A 1 83 ? -9.269 11.289 6.185 1.00 96.75 83 ASP A CA 1
ATOM 628 C C . ASP A 1 83 ? -8.058 10.377 5.911 1.00 96.75 83 ASP A C 1
ATOM 630 O O . ASP A 1 83 ? -7.760 9.471 6.703 1.00 96.75 83 ASP A O 1
ATOM 634 N N . PRO A 1 84 ? -7.374 10.566 4.764 1.00 97.38 84 PRO A N 1
ATOM 635 C CA . PRO A 1 84 ? -6.275 9.706 4.357 1.00 97.38 84 PRO A CA 1
ATOM 636 C C . PRO A 1 84 ? -5.143 9.652 5.383 1.00 97.38 84 PRO A C 1
ATOM 638 O O . PRO A 1 84 ? -4.611 10.671 5.830 1.00 97.38 84 PRO A O 1
ATOM 641 N N . VAL A 1 85 ? -4.721 8.428 5.692 1.00 98.19 85 VAL A N 1
ATOM 642 C CA . VAL A 1 85 ? -3.624 8.146 6.626 1.00 98.19 85 VAL A CA 1
ATOM 643 C C . VAL A 1 85 ? -2.329 8.787 6.119 1.00 98.19 85 VAL A C 1
ATOM 645 O O . VAL A 1 85 ? -1.994 8.710 4.934 1.00 98.19 85 VAL A O 1
ATOM 648 N N . LYS A 1 86 ? -1.572 9.403 7.028 1.00 98.12 86 LYS A N 1
ATOM 649 C CA . LYS A 1 86 ? -0.244 9.955 6.747 1.00 98.12 86 LYS A CA 1
ATOM 650 C C . LYS A 1 86 ? 0.808 9.106 7.435 1.00 98.12 86 LYS A C 1
ATOM 652 O O . LYS A 1 86 ? 0.825 9.005 8.656 1.00 98.12 86 LYS A O 1
ATOM 657 N N . VAL A 1 87 ? 1.696 8.516 6.647 1.00 97.81 87 VAL A N 1
ATOM 658 C CA . VAL A 1 87 ? 2.753 7.639 7.150 1.00 97.81 87 VAL A CA 1
ATOM 659 C C . VAL A 1 87 ? 4.051 8.415 7.238 1.00 97.81 87 VAL A C 1
ATOM 661 O O . VAL A 1 87 ? 4.550 8.933 6.238 1.00 97.81 87 VAL A O 1
ATOM 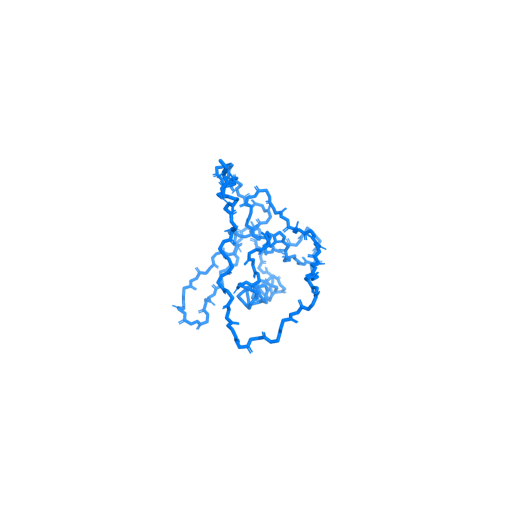664 N N . LYS A 1 88 ? 4.639 8.471 8.431 1.00 97.56 88 LYS A N 1
ATOM 665 C CA . LYS A 1 88 ? 5.960 9.067 8.611 1.00 97.56 88 LYS A CA 1
ATOM 666 C C . LYS A 1 88 ? 7.045 8.083 8.180 1.00 97.56 88 LYS A C 1
ATOM 668 O O . LYS A 1 88 ? 7.110 6.947 8.647 1.00 97.56 88 LYS A O 1
ATOM 673 N N . SER A 1 89 ? 7.916 8.531 7.286 1.00 93.44 89 SER A N 1
ATOM 674 C CA . SER A 1 89 ? 9.073 7.759 6.836 1.00 93.44 89 SER A CA 1
ATOM 675 C C . SER A 1 89 ? 10.123 7.623 7.944 1.00 93.44 89 SER A C 1
ATOM 677 O O . SER A 1 89 ? 10.465 8.589 8.629 1.00 93.44 89 SER A O 1
ATOM 679 N N . VAL A 1 90 ? 10.665 6.412 8.093 1.00 93.31 90 VAL A N 1
ATOM 680 C CA . VAL A 1 90 ? 11.543 6.033 9.215 1.00 93.31 90 VAL A CA 1
ATOM 681 C C . VAL A 1 90 ? 12.837 6.855 9.260 1.00 93.31 90 VAL A C 1
ATOM 683 O O . VAL A 1 90 ? 13.287 7.228 10.339 1.00 93.31 90 VAL A O 1
ATOM 686 N N . TYR A 1 91 ? 13.430 7.156 8.100 1.00 92.81 91 TYR A N 1
ATOM 687 C CA . TYR A 1 91 ? 14.769 7.760 8.025 1.00 92.81 91 TYR A CA 1
ATOM 688 C C . TYR A 1 91 ? 14.780 9.244 7.663 1.00 92.81 91 TYR A C 1
ATOM 690 O O . TYR A 1 91 ? 15.672 9.964 8.101 1.00 92.81 91 TYR A O 1
ATOM 698 N N . THR A 1 92 ? 13.827 9.713 6.856 1.00 93.88 92 THR A N 1
ATOM 699 C CA . THR A 1 92 ? 13.785 11.121 6.427 1.00 93.88 92 THR A CA 1
ATOM 700 C C . THR A 1 92 ? 12.766 11.938 7.213 1.00 93.88 92 THR A C 1
ATOM 702 O O . THR A 1 92 ? 12.817 13.164 7.176 1.00 93.88 92 THR A O 1
ATOM 705 N N . GLY A 1 93 ? 11.841 11.290 7.931 1.00 93.88 93 GLY A N 1
ATOM 706 C CA . GLY A 1 93 ? 10.782 11.958 8.686 1.00 93.88 93 GLY A CA 1
ATOM 707 C C . GLY A 1 93 ? 9.718 12.638 7.818 1.00 93.88 93 GLY A C 1
ATOM 708 O O . GLY A 1 93 ? 8.796 13.229 8.373 1.00 93.88 93 GLY A O 1
ATOM 709 N N . LEU A 1 94 ? 9.830 12.542 6.489 1.00 94.94 94 LEU A N 1
ATOM 710 C CA . LEU A 1 94 ? 8.831 13.001 5.530 1.00 94.94 94 LEU A CA 1
ATOM 711 C C . LEU A 1 94 ? 7.523 12.234 5.706 1.00 94.94 94 LEU A C 1
ATOM 713 O O . LEU A 1 94 ? 7.544 11.031 5.981 1.00 94.94 94 LEU A O 1
ATOM 717 N N . GLU A 1 95 ? 6.409 12.923 5.490 1.00 96.81 95 GLU A N 1
ATOM 718 C CA . GLU A 1 95 ? 5.076 12.332 5.521 1.00 96.81 95 GLU A CA 1
ATOM 719 C C . GLU A 1 95 ? 4.652 11.882 4.124 1.00 96.81 95 GLU A C 1
ATOM 721 O O . GLU A 1 95 ? 4.687 12.646 3.158 1.00 96.81 95 GLU A O 1
ATOM 726 N N . LEU A 1 96 ? 4.224 10.629 4.030 1.00 95.50 96 LEU A N 1
ATOM 727 C CA . LEU A 1 96 ? 3.619 10.044 2.846 1.00 95.50 96 LEU A CA 1
ATOM 728 C C . LEU A 1 96 ? 2.104 10.073 3.025 1.00 95.50 96 LEU A C 1
ATOM 730 O O . LEU A 1 96 ? 1.573 9.440 3.937 1.00 95.50 96 LEU A O 1
ATOM 734 N N . ASN A 1 97 ? 1.405 10.810 2.164 1.00 96.88 97 ASN A N 1
ATOM 735 C CA . ASN A 1 97 ? -0.053 10.788 2.141 1.00 96.88 97 ASN A CA 1
ATOM 736 C C . ASN A 1 97 ? -0.523 9.520 1.421 1.00 96.88 97 ASN A C 1
ATOM 738 O O . ASN A 1 97 ? -0.362 9.396 0.205 1.00 96.88 97 ASN A O 1
ATOM 742 N N . MET A 1 98 ? -1.121 8.597 2.171 1.00 97.25 98 MET A N 1
ATOM 743 C CA . MET A 1 98 ? -1.568 7.313 1.638 1.00 97.25 98 MET A CA 1
ATOM 744 C C . MET A 1 98 ? -2.753 7.440 0.676 1.00 97.25 98 MET A C 1
ATOM 746 O O . MET A 1 98 ? -2.926 6.566 -0.166 1.00 97.25 98 MET A O 1
ATOM 750 N N . GLY A 1 99 ? -3.482 8.562 0.685 1.00 96.31 99 GLY A N 1
ATOM 751 C CA . GLY A 1 99 ? -4.517 8.852 -0.314 1.00 96.31 99 GLY A CA 1
ATOM 752 C C . GLY A 1 99 ? -3.977 8.898 -1.749 1.00 96.31 99 GLY A C 1
ATOM 753 O O . GLY A 1 99 ? -4.710 8.615 -2.692 1.00 96.31 99 GLY A O 1
ATOM 754 N N . PHE A 1 100 ? -2.674 9.155 -1.927 1.00 93.94 100 PHE A N 1
ATOM 755 C CA . PHE A 1 100 ? -2.012 9.053 -3.231 1.00 93.94 100 PHE A CA 1
ATOM 756 C C . PHE A 1 100 ? -2.005 7.620 -3.788 1.00 93.94 100 PHE A C 1
ATOM 758 O O . PHE A 1 100 ? -1.986 7.434 -5.000 1.00 93.94 100 PHE A O 1
ATOM 765 N N . TYR A 1 101 ? -2.043 6.612 -2.914 1.00 94.44 101 TYR A N 1
ATOM 766 C CA . TYR A 1 101 ? -2.087 5.193 -3.269 1.00 94.44 101 TYR A CA 1
ATOM 767 C C . TYR A 1 101 ? -3.485 4.590 -3.106 1.00 94.44 101 TYR A C 1
ATOM 769 O O . TYR A 1 101 ? -3.642 3.377 -3.246 1.00 94.44 101 TYR A O 1
ATOM 777 N N . SER A 1 102 ? -4.505 5.414 -2.850 1.00 95.44 102 SER A N 1
ATOM 778 C CA . SER A 1 102 ? -5.876 4.934 -2.709 1.00 95.44 102 SER A CA 1
ATOM 779 C C . SER A 1 102 ? -6.404 4.383 -4.031 1.00 95.44 102 SER A C 1
ATOM 781 O O . SER A 1 102 ? -6.037 4.853 -5.109 1.00 95.44 102 SER A O 1
ATOM 783 N N . ARG A 1 103 ? -7.309 3.410 -3.955 1.00 94.50 103 ARG A N 1
ATOM 784 C CA . ARG A 1 103 ? -8.117 2.940 -5.091 1.00 94.50 103 ARG A CA 1
ATOM 785 C C . ARG A 1 103 ? -9.101 3.997 -5.608 1.00 94.50 103 ARG A C 1
ATOM 787 O O . ARG A 1 103 ? -9.570 3.885 -6.731 1.00 94.50 103 ARG A O 1
ATOM 794 N N . ASN A 1 104 ? -9.422 4.996 -4.782 1.00 93.88 104 ASN A N 1
ATOM 795 C CA . ASN A 1 104 ? -10.356 6.081 -5.087 1.00 93.88 104 ASN A CA 1
ATOM 796 C C . ASN A 1 104 ? -9.633 7.347 -5.584 1.00 93.88 104 ASN A C 1
ATOM 798 O O . ASN A 1 104 ? -10.243 8.411 -5.683 1.00 93.88 104 ASN A O 1
ATOM 802 N N . ARG A 1 105 ? -8.323 7.256 -5.855 1.00 93.12 105 ARG A N 1
ATOM 803 C CA . ARG A 1 105 ? -7.520 8.385 -6.333 1.00 93.12 105 ARG A CA 1
ATOM 804 C C . ARG A 1 105 ? -7.930 8.823 -7.737 1.00 93.12 105 ARG A C 1
ATOM 806 O O . ARG A 1 105 ? -8.413 8.029 -8.543 1.00 93.12 105 ARG A O 1
ATOM 813 N N . GLU A 1 106 ? -7.653 10.083 -8.053 1.00 90.75 106 GLU A N 1
ATOM 814 C CA . GLU A 1 106 ? -7.768 10.581 -9.421 1.00 90.75 106 GLU A CA 1
ATOM 815 C C . GLU A 1 106 ? -6.653 9.979 -10.291 1.00 90.75 106 GLU A C 1
ATOM 817 O O . GLU A 1 106 ? -5.462 10.199 -10.054 1.00 90.75 106 GLU A O 1
ATOM 822 N N . ILE A 1 107 ? -7.047 9.203 -11.300 1.00 84.75 107 ILE A N 1
ATOM 823 C CA . ILE A 1 107 ? -6.126 8.587 -12.256 1.00 84.75 107 ILE A CA 1
ATOM 824 C C . ILE A 1 107 ? -5.621 9.673 -13.202 1.00 84.75 107 ILE A C 1
ATOM 826 O O . ILE A 1 107 ? -6.407 10.343 -13.869 1.00 84.75 107 ILE A O 1
ATOM 830 N N . ASN A 1 108 ? -4.299 9.827 -13.299 1.00 74.88 108 ASN A N 1
ATOM 831 C CA . ASN A 1 108 ? -3.701 10.730 -14.275 1.00 74.88 108 ASN A CA 1
ATOM 832 C C . ASN A 1 108 ? -3.517 10.005 -15.623 1.00 74.88 108 ASN A C 1
ATOM 834 O O . ASN A 1 108 ? -2.605 9.180 -15.738 1.00 74.88 108 ASN A O 1
ATOM 838 N N . PRO A 1 109 ? -4.299 10.346 -16.664 1.00 66.94 109 PRO A N 1
ATOM 839 C CA . PRO A 1 109 ? -4.266 9.644 -17.945 1.00 66.94 109 PRO A CA 1
ATOM 840 C C . PRO A 1 109 ? -2.964 9.862 -18.726 1.00 66.94 109 PRO A C 1
ATOM 842 O O . PRO A 1 109 ? -2.684 9.111 -19.650 1.00 66.94 109 PRO A O 1
ATOM 845 N N . ASN A 1 110 ? -2.141 10.852 -18.361 1.00 66.81 110 ASN A N 1
ATOM 846 C CA . ASN A 1 110 ? -0.855 11.116 -19.015 1.00 66.81 110 ASN A CA 1
ATOM 847 C C . ASN A 1 110 ? 0.300 10.275 -18.442 1.00 66.81 110 ASN A C 1
ATOM 849 O O . ASN A 1 110 ? 1.437 10.427 -18.882 1.00 66.81 110 ASN A O 1
ATOM 853 N N . ARG A 1 111 ? 0.044 9.405 -17.452 1.00 59.53 111 ARG A N 1
ATOM 854 C CA . ARG A 1 111 ? 1.036 8.473 -16.880 1.00 59.53 111 ARG A CA 1
ATOM 855 C C . ARG A 1 111 ? 0.951 7.068 -17.489 1.00 59.53 111 ARG A C 1
ATOM 857 O O . ARG A 1 111 ? 1.244 6.082 -16.820 1.00 59.53 111 ARG A O 1
ATOM 864 N N . VAL A 1 112 ? 0.575 6.976 -18.761 1.00 51.88 112 VAL A N 1
ATOM 865 C CA . VAL A 1 112 ? 0.651 5.739 -19.544 1.00 51.88 112 VAL A CA 1
ATOM 866 C C . VAL A 1 112 ? 1.921 5.774 -20.401 1.00 51.88 112 VAL A C 1
ATOM 868 O O . VAL A 1 112 ? 2.020 6.558 -21.336 1.00 51.88 112 VAL A O 1
ATOM 871 N N . PHE A 1 113 ? 2.878 4.909 -20.057 1.00 45.75 113 PHE A N 1
ATOM 872 C CA . PHE A 1 113 ? 4.151 4.643 -20.749 1.00 45.75 113 PHE A CA 1
ATOM 873 C C . PHE A 1 113 ? 5.253 5.728 -20.691 1.00 45.75 113 PHE A C 1
ATOM 875 O O . PHE A 1 113 ? 5.135 6.821 -21.240 1.00 45.75 113 PHE A O 1
ATOM 882 N N . LEU A 1 114 ? 6.388 5.335 -20.094 1.00 38.38 114 LEU A N 1
ATOM 883 C CA . LEU A 1 114 ? 7.754 5.691 -20.501 1.00 38.38 114 LEU A CA 1
ATOM 884 C C . LEU A 1 114 ? 8.516 4.389 -20.768 1.00 38.38 114 LEU A C 1
ATOM 886 O O . LEU A 1 114 ? 8.297 3.434 -19.987 1.00 38.38 114 LEU A O 1
#

Sequence (114 aa):
MESPSLPLCQKNTRTKNPSRTSGVVDLYDVSDDWLPIYDKSALKGFYMAIGSSGNQFKNAPVAGHCMAELIDACEKGQEHDSDPVKVKSVYTGLELNMGFYSRNREINPNRVFL

pLDDT: mean 82.34, std 18.93, range [35.28, 98.5]

Secondary structure (DSSP, 8-state):
-PPP--------TTS---SS---------B-TTSPPEEEE-SSTT-EEEE-BTTTGGGGHHHHHHHHHHHHHHHHTT--TTTS--EEEPTTT-PEEEGGGG-TTSPP-TT-S--

Foldseek 3Di:
DDDDDDPDDPDPPPDDPPPDDDDDDDDAFADLLLAWAFAADPDPLDTDTTRPNPPCVVVVVVSVQSNVQRNVCVVVPDPCVVPFDWGQDPPPRDTDGNLCNHPPDDRDNVSPDD